Protein AF-A0A3D5K2U9-F1 (afdb_monomer_lite)

Foldseek 3Di:
DLVVQLVVVVVVCVVVVHCQADSQLSSQLSVQLCVVLNDVLLVCLVVVNDDPVSVVVSVLSSVVSSLVRGQQQLVLLVVVQVLLCVVVVDHDDVQLSVLSSVPPDSVLSSVVCCVPPVVVVPDPDDDPPDPVPPSPCPDCCCVSPVVCVVVVVVVVVVVVVPD

Sequence (163 aa):
MIDHLVRTSVLVNKDVGVELLTESEYRCAAGRLIAEFGPEAVHDAFSQVAEPDLFDSVIAGWSEAMLRCGDFRKWAASFLVEEVEATLDVELGPEFFDCLVEELPEDAAHALVDEQVFHTYANPLYDKTLRWVNFGVHVPLNFCAPEIAPVLGALKAAKGSGS

Structure (mmCIF, N/CA/C/O backbone):
data_AF-A0A3D5K2U9-F1
#
_entry.id   AF-A0A3D5K2U9-F1
#
loop_
_atom_site.group_PDB
_atom_site.id
_atom_site.type_symbol
_atom_site.label_atom_id
_atom_site.label_alt_id
_atom_site.label_comp_id
_atom_site.label_asym_id
_atom_site.label_entity_id
_atom_site.label_seq_id
_atom_site.pdbx_PDB_ins_code
_atom_site.Cartn_x
_atom_site.Cartn_y
_atom_site.Cartn_z
_atom_site.occupancy
_atom_site.B_iso_or_equiv
_atom_site.auth_seq_id
_atom_site.auth_comp_id
_atom_site.auth_asym_id
_atom_site.auth_atom_id
_atom_site.pdbx_PDB_model_num
ATOM 1 N N . MET A 1 1 ? 4.620 7.033 -21.660 1.00 78.75 1 MET A N 1
ATOM 2 C CA . MET A 1 1 ? 5.006 5.844 -20.871 1.00 78.75 1 MET A CA 1
ATOM 3 C C . MET A 1 1 ? 4.530 5.957 -19.431 1.00 78.75 1 MET A C 1
ATOM 5 O O . MET A 1 1 ? 3.691 5.154 -19.060 1.00 78.75 1 MET A O 1
ATOM 9 N N . ILE A 1 2 ? 4.963 6.974 -18.672 1.00 80.19 2 ILE A N 1
ATOM 10 C CA . ILE A 1 2 ? 4.481 7.231 -17.298 1.00 80.19 2 ILE A CA 1
ATOM 11 C C . ILE A 1 2 ? 2.950 7.197 -17.215 1.00 80.19 2 ILE A C 1
ATOM 13 O O . ILE A 1 2 ? 2.409 6.395 -16.468 1.00 80.19 2 ILE A O 1
ATOM 17 N N . ASP A 1 3 ? 2.245 7.974 -18.043 1.00 85.25 3 ASP A N 1
ATOM 18 C CA . ASP A 1 3 ? 0.773 8.022 -17.985 1.00 85.25 3 ASP A CA 1
ATOM 19 C C . ASP A 1 3 ? 0.099 6.676 -18.291 1.00 85.25 3 ASP A C 1
ATOM 21 O O . ASP A 1 3 ? -0.993 6.399 -17.802 1.00 85.25 3 ASP A O 1
ATOM 25 N N . HIS A 1 4 ? 0.747 5.816 -19.083 1.00 75.81 4 HIS A N 1
ATOM 26 C CA . HIS A 1 4 ? 0.232 4.480 -19.371 1.00 75.81 4 HIS A CA 1
ATOM 27 C C . HIS A 1 4 ? 0.386 3.543 -18.166 1.00 75.81 4 HIS A C 1
ATOM 29 O O . HIS A 1 4 ? -0.571 2.852 -17.818 1.00 75.81 4 HIS A O 1
ATOM 35 N N . LEU A 1 5 ? 1.548 3.567 -17.502 1.00 71.50 5 LEU A N 1
ATOM 36 C CA . LEU A 1 5 ? 1.783 2.820 -16.262 1.00 71.50 5 LEU A CA 1
ATOM 37 C C . LEU A 1 5 ? 0.821 3.280 -15.168 1.00 71.50 5 LEU A C 1
ATOM 39 O O . LEU A 1 5 ? 0.098 2.466 -14.613 1.00 71.50 5 LEU A O 1
ATOM 43 N N . VAL A 1 6 ? 0.724 4.593 -14.949 1.00 78.12 6 VAL A N 1
ATOM 44 C CA . VAL A 1 6 ? -0.185 5.193 -13.964 1.00 78.12 6 VAL A CA 1
ATOM 45 C C . VAL A 1 6 ? -1.629 4.762 -14.211 1.00 78.12 6 VAL A C 1
ATOM 47 O O . VAL A 1 6 ? -2.297 4.289 -13.296 1.00 78.12 6 VAL A O 1
ATOM 50 N N . ARG A 1 7 ? -2.114 4.867 -15.456 1.00 74.06 7 ARG A N 1
ATOM 51 C CA . ARG A 1 7 ? -3.479 4.454 -15.797 1.00 74.06 7 ARG A CA 1
ATOM 52 C C . ARG A 1 7 ? -3.713 2.969 -15.529 1.00 74.06 7 ARG A C 1
ATOM 54 O O . ARG A 1 7 ? -4.781 2.617 -15.043 1.00 74.06 7 ARG A O 1
ATOM 61 N N . THR A 1 8 ? -2.746 2.118 -15.862 1.00 70.38 8 THR A N 1
ATOM 62 C CA . THR A 1 8 ? -2.850 0.667 -15.654 1.00 70.38 8 THR A CA 1
ATOM 63 C C . THR A 1 8 ? -2.883 0.336 -14.164 1.00 70.38 8 THR A C 1
ATOM 65 O O . THR A 1 8 ? -3.769 -0.390 -13.729 1.00 70.38 8 THR A O 1
ATOM 68 N N . SER A 1 9 ? -2.016 0.947 -13.357 1.00 72.44 9 SER A N 1
ATOM 69 C CA . SER A 1 9 ? -1.993 0.744 -11.904 1.00 72.44 9 SER A CA 1
ATOM 70 C C . SER A 1 9 ? -3.271 1.238 -11.217 1.00 72.44 9 SER A C 1
ATOM 72 O O . SER A 1 9 ? -3.818 0.556 -10.357 1.00 72.44 9 SER A O 1
ATOM 74 N N . VAL A 1 10 ? -3.829 2.374 -11.652 1.00 69.44 10 VAL A N 1
ATOM 75 C CA . VAL A 1 10 ? -5.123 2.868 -11.144 1.00 69.44 10 VAL A CA 1
ATOM 76 C C . VAL A 1 10 ? -6.283 1.935 -11.517 1.00 69.44 10 VAL A C 1
ATOM 78 O O . VAL A 1 10 ? -7.260 1.852 -10.774 1.00 69.44 10 VAL A O 1
ATOM 81 N N . LEU A 1 11 ? -6.214 1.233 -12.653 1.00 66.44 11 LEU A N 1
ATOM 82 C CA . LEU A 1 11 ? -7.207 0.206 -12.990 1.00 66.44 11 LEU A CA 1
ATOM 83 C C . LEU A 1 11 ? -7.093 -1.003 -12.059 1.00 66.44 11 LEU A C 1
ATOM 85 O O . LEU A 1 11 ? -8.121 -1.466 -11.580 1.00 66.44 11 LEU A O 1
ATOM 89 N N . VAL A 1 12 ? -5.871 -1.432 -11.722 1.00 63.53 12 VAL A N 1
ATOM 90 C CA . VAL A 1 12 ? -5.654 -2.516 -10.751 1.00 63.53 12 VAL A CA 1
ATOM 91 C C . VAL A 1 12 ? -6.305 -2.183 -9.410 1.00 63.53 12 VAL A C 1
ATOM 93 O O . VAL A 1 12 ? -7.047 -3.018 -8.910 1.00 63.53 12 VAL A O 1
ATOM 96 N N . ASN A 1 13 ? -6.139 -0.961 -8.882 1.00 64.38 13 ASN A N 1
ATOM 97 C CA . ASN A 1 13 ? -6.831 -0.528 -7.656 1.00 64.38 13 ASN A CA 1
ATOM 98 C C . ASN A 1 13 ? -8.352 -0.731 -7.722 1.00 64.38 13 ASN A C 1
ATOM 100 O O . ASN A 1 13 ? -8.973 -1.175 -6.760 1.00 64.38 13 ASN A O 1
ATOM 104 N N . LYS A 1 14 ? -8.966 -0.398 -8.865 1.00 64.88 14 LYS A N 1
ATOM 105 C CA . LYS A 1 14 ? -10.415 -0.546 -9.058 1.00 64.88 14 LYS A CA 1
ATOM 106 C C . LYS A 1 14 ? -10.835 -2.008 -9.118 1.00 64.88 14 LYS A C 1
ATOM 108 O O . LYS A 1 14 ? -11.871 -2.347 -8.559 1.00 64.88 14 LYS A O 1
ATOM 113 N N . ASP A 1 15 ? -10.039 -2.844 -9.775 1.00 56.97 15 ASP A N 1
ATOM 114 C CA . ASP A 1 15 ? -10.332 -4.266 -9.940 1.00 56.97 15 ASP A CA 1
ATOM 115 C C . ASP A 1 15 ? -10.182 -5.034 -8.620 1.00 56.97 15 ASP A C 1
ATOM 117 O O . ASP A 1 15 ? -10.979 -5.927 -8.337 1.00 56.97 15 ASP A O 1
ATOM 121 N N . VAL A 1 16 ? -9.199 -4.667 -7.788 1.00 58.78 16 VAL A N 1
ATOM 122 C CA . VAL A 1 16 ? -9.000 -5.270 -6.458 1.00 58.78 16 VAL A CA 1
ATOM 123 C C . VAL A 1 16 ? -9.873 -4.635 -5.373 1.00 58.78 16 VAL A C 1
ATOM 125 O O . VAL A 1 16 ? -9.924 -5.153 -4.264 1.00 58.78 16 VAL A O 1
ATOM 128 N N . GLY A 1 17 ? -10.562 -3.530 -5.677 1.00 62.75 17 GLY A N 1
ATOM 129 C CA . GLY A 1 17 ? -11.415 -2.812 -4.726 1.00 62.75 17 GLY A CA 1
ATOM 130 C C . GLY A 1 17 ? -10.653 -2.065 -3.628 1.00 62.75 17 GLY A C 1
ATOM 131 O O . GLY A 1 17 ? -11.265 -1.639 -2.655 1.00 62.75 17 GLY A O 1
ATOM 132 N N . VAL A 1 18 ? -9.339 -1.886 -3.781 1.00 65.31 18 VAL A N 1
ATOM 133 C CA . VAL A 1 18 ? -8.459 -1.280 -2.777 1.00 65.31 18 VAL A CA 1
ATOM 134 C C . VAL A 1 18 ? -7.614 -0.185 -3.427 1.00 65.31 18 VAL A C 1
ATOM 136 O O . VAL A 1 18 ? -6.939 -0.414 -4.430 1.00 65.31 18 VAL A O 1
ATOM 139 N N . GLU A 1 19 ? -7.619 1.017 -2.848 1.00 71.62 19 GLU A N 1
ATOM 140 C CA . GLU A 1 19 ? -6.712 2.100 -3.245 1.00 71.62 19 GLU A CA 1
ATOM 141 C C . GLU A 1 19 ? -5.340 1.881 -2.589 1.00 71.62 19 GLU A C 1
ATOM 143 O O . GLU A 1 19 ? -5.133 2.263 -1.441 1.00 71.62 19 GLU A O 1
ATOM 148 N N . LEU A 1 20 ? -4.406 1.239 -3.304 1.00 72.50 20 LEU A N 1
ATOM 149 C CA . LEU A 1 20 ? -3.020 1.089 -2.840 1.00 72.50 20 LEU A CA 1
ATOM 150 C C . LEU A 1 20 ? -2.291 2.438 -2.852 1.00 72.50 20 LEU A C 1
ATOM 152 O O . LEU A 1 20 ? -1.764 2.864 -1.831 1.00 72.50 20 LEU A O 1
ATOM 156 N N . LEU A 1 21 ? -2.259 3.094 -4.015 1.00 81.62 21 LEU A N 1
ATOM 157 C CA . LEU A 1 21 ? -1.696 4.432 -4.219 1.00 81.62 21 LEU A CA 1
ATOM 158 C C . LEU A 1 21 ? -2.675 5.303 -5.019 1.00 81.62 21 LEU A C 1
ATOM 160 O O . LEU A 1 21 ? -3.412 4.817 -5.882 1.00 81.62 21 LEU A O 1
ATOM 164 N N . THR A 1 22 ? -2.616 6.610 -4.804 1.00 88.75 22 THR A N 1
ATOM 165 C CA . THR A 1 22 ? -3.255 7.626 -5.646 1.00 88.75 22 THR A CA 1
ATOM 166 C C . THR A 1 22 ? -2.557 7.760 -7.004 1.00 88.75 22 THR A C 1
ATOM 168 O O . THR A 1 22 ? -1.417 7.336 -7.209 1.00 88.75 22 THR A O 1
ATOM 171 N N . GLU A 1 23 ? -3.208 8.433 -7.959 1.00 89.56 23 GLU A N 1
ATOM 172 C CA . GLU A 1 23 ? -2.613 8.701 -9.276 1.00 89.56 23 GLU A CA 1
ATOM 173 C C . GLU A 1 23 ? -1.282 9.476 -9.179 1.00 89.56 23 GLU A C 1
ATOM 175 O O . GLU A 1 23 ? -0.330 9.190 -9.909 1.00 89.56 23 GLU A O 1
ATOM 180 N N . SER A 1 24 ? -1.193 10.455 -8.272 1.00 93.62 24 SER A N 1
ATOM 181 C CA . SER A 1 24 ? 0.030 11.233 -8.038 1.00 93.62 24 SER A CA 1
ATOM 182 C C . SER A 1 24 ? 1.175 10.382 -7.503 1.00 93.62 24 SER A C 1
ATOM 184 O O . SER A 1 24 ? 2.317 10.551 -7.936 1.00 93.62 24 SER A O 1
ATOM 186 N N . GLU A 1 25 ? 0.881 9.448 -6.607 1.00 92.88 25 GLU A N 1
ATOM 187 C CA . GLU A 1 25 ? 1.886 8.573 -6.002 1.00 92.88 25 GLU A CA 1
ATOM 188 C C . GLU A 1 25 ? 2.344 7.510 -7.003 1.00 92.88 25 GLU A C 1
ATOM 190 O O . GLU A 1 25 ? 3.544 7.279 -7.143 1.00 92.88 25 GLU A O 1
ATOM 195 N N . TYR A 1 26 ? 1.434 6.966 -7.819 1.00 87.25 26 TYR A N 1
ATOM 196 C CA . TYR A 1 26 ? 1.825 6.130 -8.956 1.00 87.25 26 TYR A CA 1
ATOM 197 C C . TYR A 1 26 ? 2.683 6.880 -9.966 1.00 87.25 26 TYR A C 1
ATOM 199 O O . TYR A 1 26 ? 3.620 6.311 -10.524 1.00 87.25 26 TYR A O 1
ATOM 207 N N . ARG A 1 27 ? 2.397 8.162 -10.211 1.00 94.12 27 ARG A N 1
ATOM 208 C CA . ARG A 1 27 ? 3.220 8.992 -11.097 1.00 94.12 27 ARG A CA 1
ATOM 209 C C . ARG A 1 27 ? 4.618 9.207 -10.509 1.00 94.12 27 ARG A C 1
ATOM 211 O O . ARG A 1 27 ? 5.590 9.132 -11.260 1.00 94.12 27 ARG A O 1
ATOM 218 N N . CYS A 1 28 ? 4.731 9.410 -9.194 1.00 96.19 28 CYS A N 1
ATOM 219 C CA . CYS A 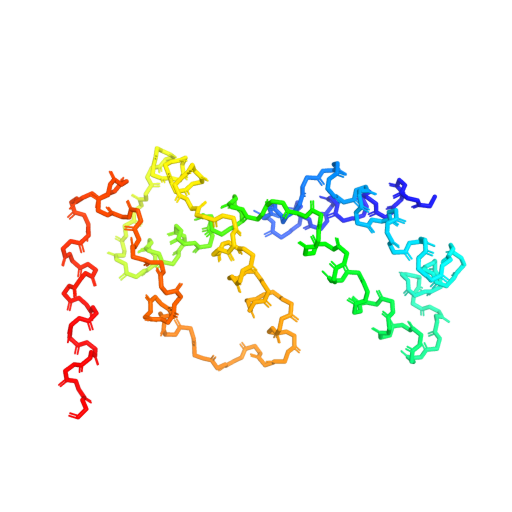1 28 ? 6.012 9.442 -8.477 1.00 96.19 28 CYS A CA 1
ATOM 220 C C . CYS A 1 28 ? 6.775 8.120 -8.644 1.00 96.19 28 CYS A C 1
ATOM 222 O O . CYS A 1 28 ? 7.926 8.134 -9.090 1.00 96.19 28 CYS A O 1
ATOM 224 N N . ALA A 1 29 ? 6.125 6.985 -8.371 1.00 89.44 29 ALA A N 1
ATOM 225 C CA . ALA A 1 29 ? 6.739 5.666 -8.474 1.00 89.44 29 ALA A CA 1
ATOM 226 C C . ALA A 1 29 ? 7.197 5.371 -9.913 1.00 89.44 29 ALA A C 1
ATOM 228 O O . ALA A 1 29 ? 8.329 4.948 -10.136 1.00 89.44 29 ALA A O 1
ATOM 229 N N . ALA A 1 30 ? 6.363 5.678 -10.914 1.00 88.06 30 ALA A N 1
ATOM 230 C CA . ALA A 1 30 ? 6.682 5.435 -12.322 1.00 88.06 30 ALA A CA 1
ATOM 231 C C . ALA A 1 30 ? 7.850 6.308 -12.794 1.00 88.06 30 ALA A C 1
ATOM 233 O O . ALA A 1 30 ? 8.698 5.853 -13.561 1.00 88.06 30 ALA A O 1
ATOM 234 N N . GLY A 1 31 ? 7.921 7.553 -12.312 1.00 95.44 31 GLY A N 1
ATOM 235 C CA . GLY A 1 31 ? 9.055 8.438 -12.557 1.00 95.44 31 GLY A CA 1
ATOM 236 C C . GLY A 1 31 ? 10.362 7.887 -11.986 1.00 95.44 31 GLY A C 1
ATOM 237 O O . GLY A 1 31 ? 11.375 7.902 -12.682 1.00 95.44 31 GLY A O 1
ATOM 238 N N . ARG A 1 32 ? 10.338 7.358 -10.754 1.00 96.56 32 ARG A N 1
ATOM 239 C CA . ARG A 1 32 ? 11.510 6.722 -10.124 1.00 96.56 32 ARG A CA 1
ATOM 240 C C . ARG A 1 32 ? 11.963 5.484 -10.888 1.00 96.56 32 ARG A C 1
ATOM 242 O O . ARG A 1 32 ? 13.137 5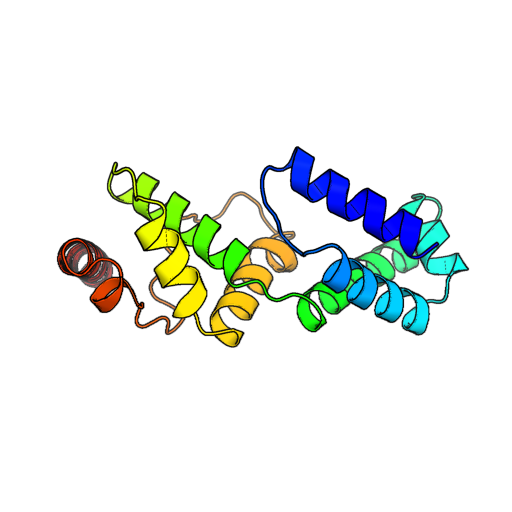.395 -11.228 1.00 96.56 32 ARG A O 1
ATOM 249 N N . LEU A 1 33 ? 11.032 4.594 -11.221 1.00 90.94 33 LEU A N 1
ATOM 250 C CA . LEU A 1 33 ? 11.338 3.354 -11.929 1.00 90.94 33 LEU A CA 1
ATOM 251 C C . LEU A 1 33 ? 11.991 3.618 -13.294 1.00 90.94 33 LEU A C 1
ATOM 253 O O . LEU A 1 33 ? 13.000 3.011 -13.642 1.00 90.94 33 LEU A O 1
ATOM 257 N N . ILE A 1 34 ? 11.450 4.571 -14.060 1.00 94.81 34 ILE A N 1
ATOM 258 C CA . ILE A 1 34 ? 12.012 4.955 -15.363 1.00 94.81 34 ILE A CA 1
ATOM 259 C C . ILE A 1 34 ? 13.371 5.643 -15.210 1.00 94.81 34 ILE A C 1
ATOM 261 O O . ILE A 1 34 ? 14.226 5.475 -16.075 1.00 94.81 34 ILE A O 1
ATOM 265 N N . ALA A 1 35 ? 13.589 6.414 -14.144 1.00 97.12 35 ALA A N 1
ATOM 266 C CA . ALA A 1 35 ? 14.891 7.024 -13.886 1.00 97.12 35 ALA A CA 1
ATOM 267 C C . ALA A 1 35 ? 15.975 5.979 -13.567 1.00 97.12 35 ALA A C 1
ATOM 269 O O . ALA A 1 35 ? 17.139 6.208 -13.885 1.00 97.12 35 ALA A O 1
ATOM 270 N N . GLU A 1 36 ? 15.595 4.854 -12.961 1.00 96.81 36 GLU A N 1
ATOM 271 C CA . GLU A 1 36 ? 16.509 3.774 -12.586 1.00 96.81 36 GLU A CA 1
ATOM 272 C C . GLU A 1 36 ? 16.811 2.818 -13.747 1.00 96.81 36 GLU A C 1
ATOM 274 O O . GLU A 1 36 ? 17.974 2.591 -14.072 1.00 96.81 36 GLU A O 1
ATOM 279 N N . PHE A 1 37 ? 15.776 2.295 -14.408 1.00 93.38 37 PHE A N 1
ATOM 280 C CA . PHE A 1 37 ? 15.925 1.255 -15.435 1.00 93.38 37 PHE A CA 1
ATOM 281 C C . PHE A 1 37 ? 15.926 1.801 -16.867 1.00 93.38 37 PHE A C 1
ATOM 283 O O . PHE A 1 37 ? 16.321 1.110 -17.805 1.00 93.38 37 PHE A O 1
ATOM 290 N N . GLY A 1 38 ? 15.498 3.048 -17.058 1.00 96.12 38 GLY A N 1
ATOM 291 C CA . GLY A 1 38 ? 15.245 3.616 -18.376 1.00 96.12 38 GLY A CA 1
ATOM 292 C C . GLY A 1 38 ? 13.885 3.193 -18.951 1.00 96.12 38 GLY A C 1
ATOM 293 O O . GLY A 1 38 ? 13.300 2.185 -18.554 1.00 96.12 38 GLY A O 1
ATOM 294 N N . PRO A 1 39 ? 13.341 3.967 -19.905 1.00 92.88 39 PRO A N 1
ATOM 295 C CA . PRO A 1 39 ? 11.995 3.736 -20.421 1.00 92.88 39 PRO A CA 1
ATOM 296 C C . PRO A 1 39 ? 11.852 2.401 -21.170 1.00 92.88 39 PRO A C 1
ATOM 298 O O . PRO A 1 39 ? 10.837 1.729 -21.019 1.00 92.88 39 PRO A O 1
ATOM 301 N N . GLU A 1 40 ? 12.847 1.996 -21.962 1.00 94.38 40 GLU A N 1
ATOM 302 C CA . GLU A 1 40 ? 12.772 0.769 -22.774 1.00 94.38 40 GLU A CA 1
ATOM 303 C C . GLU A 1 40 ? 12.701 -0.489 -21.900 1.00 94.38 40 GLU A C 1
ATOM 305 O O . GLU A 1 40 ? 11.768 -1.272 -22.041 1.00 94.38 40 GLU A O 1
ATOM 310 N N . ALA A 1 41 ? 13.589 -0.617 -20.910 1.00 92.31 41 ALA A N 1
ATOM 311 C CA . ALA A 1 41 ? 13.584 -1.745 -19.979 1.00 92.31 41 ALA A CA 1
ATOM 312 C C . ALA A 1 41 ? 12.267 -1.864 -19.194 1.00 92.31 41 ALA A C 1
ATOM 314 O O . ALA A 1 41 ? 11.727 -2.958 -19.035 1.00 92.31 41 ALA A O 1
ATOM 315 N N . VAL A 1 42 ? 11.718 -0.731 -18.735 1.00 83.00 42 VAL A N 1
ATOM 316 C CA . VAL A 1 42 ? 10.418 -0.707 -18.051 1.00 83.00 42 VAL A CA 1
ATOM 317 C C . VAL A 1 42 ? 9.301 -1.143 -18.997 1.00 83.00 42 VAL A C 1
ATOM 319 O O . VAL A 1 42 ? 8.437 -1.929 -18.615 1.00 83.00 42 VAL A O 1
ATOM 322 N N . HIS A 1 43 ? 9.301 -0.662 -20.240 1.00 82.81 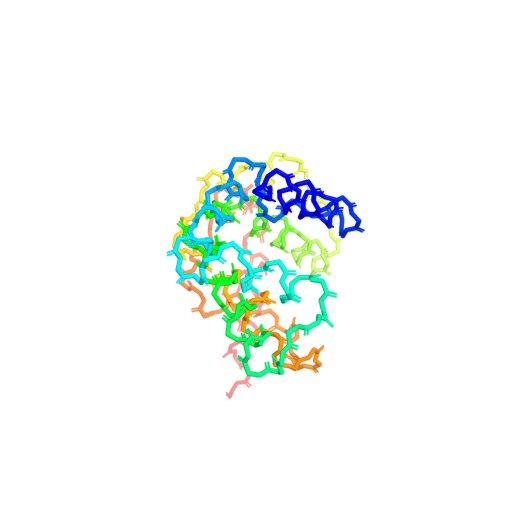43 HIS A N 1
ATOM 323 C CA . HIS A 1 43 ? 8.306 -1.076 -21.223 1.00 82.81 43 HIS A CA 1
ATOM 324 C C . HIS A 1 43 ? 8.363 -2.576 -21.512 1.00 82.81 43 HIS A C 1
ATOM 326 O O . HIS A 1 43 ? 7.312 -3.222 -21.510 1.00 82.81 43 HIS A O 1
ATOM 332 N N . ASP A 1 44 ? 9.559 -3.121 -21.720 1.00 82.25 44 ASP A N 1
ATOM 333 C CA . ASP A 1 44 ? 9.758 -4.531 -22.046 1.00 82.25 44 ASP A CA 1
ATOM 334 C C . ASP A 1 44 ? 9.308 -5.439 -20.896 1.00 82.25 44 ASP A C 1
ATOM 336 O O . ASP A 1 44 ? 8.625 -6.442 -21.125 1.00 82.25 44 ASP A O 1
ATOM 340 N N . ALA A 1 45 ? 9.604 -5.058 -19.650 1.00 75.06 45 ALA A N 1
ATOM 341 C CA . ALA A 1 45 ? 9.165 -5.795 -18.469 1.00 75.06 45 ALA A CA 1
ATOM 342 C C . ALA A 1 45 ? 7.634 -5.794 -18.324 1.00 75.06 45 ALA A C 1
ATOM 344 O O . ALA A 1 45 ? 7.021 -6.857 -18.240 1.00 75.06 45 ALA A O 1
ATOM 345 N N . PHE A 1 46 ? 6.983 -4.626 -18.374 1.00 71.88 46 PHE A N 1
ATOM 346 C CA . PHE A 1 46 ? 5.519 -4.540 -18.239 1.00 71.88 46 PHE A CA 1
ATOM 347 C C . PHE A 1 46 ? 4.759 -5.114 -19.444 1.00 71.88 46 PHE A C 1
ATOM 349 O O . PHE A 1 46 ? 3.599 -5.503 -19.309 1.00 71.88 46 PHE A O 1
ATOM 356 N N . SER A 1 47 ? 5.409 -5.211 -20.605 1.00 75.50 47 SER A N 1
ATOM 357 C CA . SER A 1 47 ? 4.870 -5.893 -21.789 1.00 75.50 47 SER A CA 1
ATOM 358 C C . SER A 1 47 ? 5.162 -7.398 -21.797 1.00 75.50 47 SER A C 1
ATOM 360 O O . SER A 1 47 ? 4.746 -8.077 -22.732 1.00 75.50 47 SER A O 1
ATOM 362 N N . GLN A 1 48 ? 5.840 -7.921 -20.765 1.00 73.88 48 GLN A N 1
ATOM 363 C CA . GLN A 1 48 ? 6.204 -9.336 -20.606 1.00 73.88 48 GLN A CA 1
ATOM 364 C C . GLN A 1 48 ? 7.072 -9.880 -21.755 1.00 73.88 48 GLN A C 1
ATOM 366 O O . GLN A 1 48 ? 6.950 -11.040 -22.145 1.00 73.88 48 GLN A O 1
ATOM 371 N N . VAL A 1 49 ? 7.939 -9.031 -22.313 1.00 83.06 49 VAL A N 1
ATOM 372 C CA . VAL A 1 49 ? 8.900 -9.395 -23.373 1.00 83.06 49 VAL A CA 1
ATOM 373 C C . VAL A 1 49 ? 10.357 -9.293 -22.919 1.00 83.06 49 VAL A C 1
ATOM 375 O O . VAL A 1 49 ? 11.252 -9.677 -23.667 1.00 83.06 49 VAL A O 1
ATOM 378 N N . ALA A 1 50 ? 10.599 -8.785 -21.708 1.00 71.12 50 ALA A N 1
ATOM 379 C CA . ALA A 1 50 ? 11.917 -8.778 -21.088 1.00 71.12 50 ALA A CA 1
ATOM 380 C C . ALA A 1 50 ? 12.393 -10.197 -20.738 1.00 71.12 50 ALA A C 1
ATOM 382 O O . ALA A 1 50 ? 11.597 -11.070 -20.388 1.00 71.12 50 ALA A O 1
ATOM 383 N N . GLU A 1 51 ? 13.712 -10.396 -20.767 1.00 88.50 51 GLU A N 1
ATOM 384 C CA . GLU A 1 51 ? 14.343 -11.583 -20.185 1.00 88.50 51 GLU A CA 1
ATOM 385 C C . GLU A 1 51 ? 14.033 -11.676 -18.674 1.00 88.50 51 GLU A C 1
ATOM 387 O O . GLU A 1 51 ? 13.893 -10.632 -18.025 1.00 88.50 51 GLU A O 1
ATOM 392 N N . PRO A 1 52 ? 13.967 -12.890 -18.090 1.00 77.12 52 PRO A N 1
ATOM 393 C CA . PRO A 1 52 ? 13.527 -13.095 -16.706 1.00 77.12 52 PRO A CA 1
ATOM 394 C C . PRO A 1 52 ? 14.256 -12.227 -15.673 1.00 77.12 52 PRO A C 1
ATOM 396 O O . PRO A 1 52 ? 13.610 -11.565 -14.869 1.00 77.12 52 PRO A O 1
ATOM 399 N N . ASP A 1 53 ? 15.587 -12.143 -15.751 1.00 84.62 53 ASP A N 1
ATOM 400 C CA . ASP A 1 53 ? 16.390 -11.363 -14.798 1.00 84.62 53 ASP A CA 1
ATOM 401 C C . ASP A 1 53 ? 16.048 -9.863 -14.834 1.00 84.62 53 ASP A C 1
ATOM 403 O O . ASP A 1 53 ? 16.032 -9.183 -13.801 1.00 84.62 53 ASP A O 1
ATOM 407 N N . LEU A 1 54 ? 15.762 -9.331 -16.029 1.00 79.88 54 LEU A N 1
ATOM 408 C CA . LEU A 1 54 ? 15.368 -7.934 -16.196 1.00 79.88 54 LEU A CA 1
ATOM 409 C C . LEU A 1 54 ? 13.943 -7.710 -15.691 1.00 79.88 54 LEU A C 1
ATOM 411 O O . LEU A 1 54 ? 13.691 -6.717 -15.011 1.00 79.88 54 LEU A O 1
ATOM 415 N N . PHE A 1 55 ? 13.031 -8.630 -16.005 1.00 73.44 55 PHE A N 1
ATOM 416 C CA . PHE A 1 55 ? 11.665 -8.590 -15.501 1.00 73.44 55 PHE A CA 1
ATOM 417 C C . PHE A 1 55 ? 11.652 -8.550 -13.967 1.00 73.44 55 PHE A C 1
ATOM 419 O O . PHE A 1 55 ? 11.107 -7.607 -13.395 1.00 73.44 55 PHE A O 1
ATOM 426 N N . ASP A 1 56 ? 12.328 -9.491 -13.307 1.00 75.62 56 ASP A N 1
ATOM 427 C CA . ASP A 1 56 ? 12.376 -9.581 -11.844 1.00 75.62 56 ASP A CA 1
ATOM 428 C C . ASP A 1 56 ? 12.965 -8.311 -11.213 1.00 75.62 56 ASP A C 1
ATOM 430 O O . ASP A 1 56 ? 12.420 -7.781 -10.242 1.00 75.62 56 ASP A O 1
ATOM 434 N N . SER A 1 57 ? 14.032 -7.767 -11.807 1.00 79.00 57 SER A N 1
ATOM 435 C CA . SER A 1 57 ? 14.660 -6.527 -11.334 1.00 79.00 57 SER A CA 1
ATOM 436 C C . SER A 1 57 ? 13.721 -5.322 -11.444 1.00 79.00 57 SER A C 1
ATOM 438 O O . SER A 1 57 ? 13.613 -4.536 -10.502 1.00 79.00 57 SER A O 1
ATOM 440 N N . VAL A 1 58 ? 13.005 -5.181 -12.564 1.00 73.25 58 VAL A N 1
ATOM 441 C CA . VAL A 1 58 ? 12.050 -4.080 -12.770 1.00 73.25 58 VAL A CA 1
ATOM 442 C C . VAL A 1 58 ? 10.844 -4.212 -11.838 1.00 73.25 58 VAL A C 1
ATOM 444 O O . VAL A 1 58 ? 10.376 -3.204 -11.310 1.00 73.25 58 VAL A O 1
ATOM 447 N N . ILE A 1 59 ? 10.345 -5.427 -11.591 1.00 78.75 59 ILE A N 1
ATOM 448 C CA . ILE A 1 59 ? 9.239 -5.653 -10.649 1.00 78.75 59 ILE A CA 1
ATOM 449 C C . ILE A 1 59 ? 9.669 -5.354 -9.207 1.00 78.75 59 ILE A C 1
ATOM 451 O O . ILE A 1 59 ? 8.925 -4.694 -8.479 1.00 78.75 59 ILE A O 1
ATOM 455 N N . ALA A 1 60 ? 10.875 -5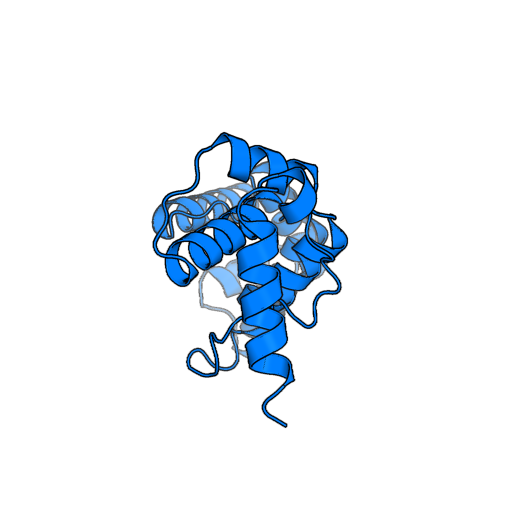.756 -8.798 1.00 77.06 60 ALA A N 1
ATOM 456 C CA . ALA A 1 60 ? 11.419 -5.400 -7.487 1.00 77.06 60 ALA A CA 1
ATOM 457 C C . ALA A 1 60 ? 11.576 -3.876 -7.331 1.00 77.06 60 ALA A C 1
ATOM 459 O O . ALA A 1 60 ? 11.113 -3.302 -6.344 1.00 77.06 60 ALA A O 1
ATOM 460 N N . GLY A 1 61 ? 12.139 -3.209 -8.344 1.00 79.44 61 GLY A N 1
ATOM 461 C CA . GLY A 1 61 ? 12.251 -1.750 -8.376 1.00 79.44 61 GLY A CA 1
ATOM 462 C C . GLY A 1 61 ? 10.891 -1.047 -8.360 1.00 79.44 61 GLY A C 1
ATOM 463 O O . GLY A 1 61 ? 10.748 0.018 -7.761 1.00 79.44 61 GLY A O 1
ATOM 464 N N . TRP A 1 62 ? 9.858 -1.641 -8.966 1.00 82.00 62 TRP A N 1
ATOM 465 C CA . TRP A 1 62 ? 8.499 -1.099 -8.933 1.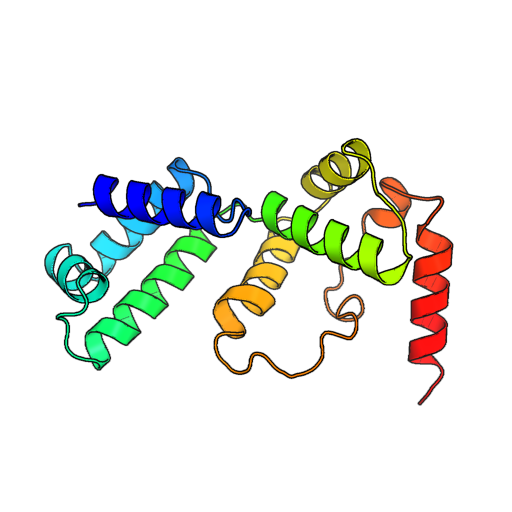00 82.00 62 TRP A CA 1
ATOM 466 C C . TRP A 1 62 ? 7.917 -1.124 -7.518 1.00 82.00 62 TRP A C 1
ATOM 468 O O . TRP A 1 62 ? 7.383 -0.110 -7.064 1.00 82.00 62 TRP A O 1
ATOM 478 N N . SER A 1 63 ? 8.079 -2.238 -6.802 1.00 78.19 63 SER A N 1
ATOM 479 C CA . SER A 1 63 ? 7.689 -2.364 -5.392 1.00 78.19 63 SER A CA 1
ATOM 480 C C . SER A 1 63 ? 8.399 -1.334 -4.512 1.00 78.19 63 SER A C 1
ATOM 482 O O . SER A 1 63 ? 7.747 -0.606 -3.764 1.00 78.19 63 SER A O 1
ATOM 484 N N . GLU A 1 64 ? 9.718 -1.185 -4.661 1.00 84.38 64 GLU A N 1
ATOM 485 C CA . GLU A 1 64 ? 10.489 -0.188 -3.909 1.00 84.38 64 GLU A CA 1
ATOM 486 C C . GLU A 1 64 ? 10.061 1.251 -4.243 1.00 84.38 64 GLU A C 1
ATOM 488 O O . GLU A 1 64 ? 9.924 2.100 -3.357 1.00 84.38 64 GLU A O 1
ATOM 493 N N . ALA A 1 65 ? 9.816 1.546 -5.521 1.00 86.81 65 ALA A N 1
ATOM 494 C CA . ALA A 1 65 ? 9.364 2.860 -5.956 1.00 86.81 65 ALA A CA 1
ATOM 495 C C . ALA A 1 65 ? 7.981 3.208 -5.389 1.00 86.81 65 ALA A C 1
ATOM 497 O O . ALA A 1 65 ? 7.764 4.360 -5.007 1.00 86.81 65 ALA A O 1
ATOM 498 N N . MET A 1 66 ? 7.068 2.235 -5.306 1.00 84.31 66 MET A N 1
ATOM 499 C CA . MET A 1 66 ? 5.772 2.409 -4.650 1.00 84.31 66 MET A CA 1
ATOM 500 C C . MET A 1 66 ? 5.938 2.663 -3.153 1.00 84.31 66 MET A C 1
ATOM 502 O O . MET A 1 66 ? 5.382 3.641 -2.662 1.00 84.31 66 MET A O 1
ATOM 506 N N . LEU A 1 67 ? 6.757 1.872 -2.451 1.00 85.38 67 LEU A N 1
ATOM 507 C CA . LEU A 1 67 ? 7.036 2.069 -1.022 1.00 85.38 67 LEU A CA 1
ATOM 508 C C . LEU A 1 67 ? 7.585 3.469 -0.718 1.00 85.38 67 LEU A C 1
ATOM 510 O O . LEU A 1 67 ? 7.175 4.117 0.237 1.00 85.38 67 LEU A O 1
ATOM 514 N N . ARG A 1 68 ? 8.474 3.984 -1.572 1.00 90.06 68 ARG A N 1
ATOM 515 C CA . ARG A 1 68 ? 9.072 5.321 -1.413 1.00 90.06 68 ARG A CA 1
ATOM 516 C C . ARG A 1 68 ? 8.139 6.485 -1.763 1.00 90.06 68 ARG A C 1
ATOM 518 O O . ARG A 1 68 ? 8.494 7.628 -1.473 1.00 90.06 68 ARG A O 1
ATOM 525 N N . CYS A 1 69 ? 7.047 6.237 -2.479 1.00 92.06 69 CYS A N 1
ATOM 526 C CA . CYS A 1 69 ? 6.167 7.286 -3.003 1.00 92.06 69 CYS A CA 1
ATOM 527 C C . CYS A 1 69 ? 4.753 7.253 -2.421 1.00 92.06 69 CYS A C 1
ATOM 529 O O . CYS A 1 69 ? 4.055 8.249 -2.580 1.00 92.06 69 CYS A O 1
ATOM 531 N N . GLY A 1 70 ? 4.318 6.137 -1.838 1.00 89.75 70 GLY A N 1
ATOM 532 C CA . GLY A 1 70 ? 2.955 5.951 -1.354 1.00 89.75 70 GLY A CA 1
ATOM 533 C C . GLY A 1 70 ? 2.777 6.349 0.106 1.00 89.75 70 GLY A C 1
ATOM 534 O O . GLY A 1 70 ? 3.570 5.969 0.968 1.00 89.75 70 GLY A O 1
ATOM 535 N N . ASP A 1 71 ? 1.692 7.059 0.391 1.00 90.38 71 ASP A N 1
ATOM 536 C CA . ASP A 1 71 ? 1.092 7.118 1.715 1.00 90.38 71 ASP A CA 1
ATOM 537 C C . ASP A 1 71 ? 0.093 5.970 1.862 1.00 90.38 71 ASP A C 1
ATOM 539 O O . ASP A 1 71 ? -1.030 5.994 1.354 1.00 90.38 71 ASP A O 1
ATOM 543 N N . PHE A 1 72 ? 0.511 4.939 2.584 1.00 86.06 72 PHE A N 1
ATOM 544 C CA . PHE A 1 72 ? -0.285 3.732 2.728 1.00 86.06 72 PHE A CA 1
ATOM 545 C C . PHE A 1 72 ? -1.230 3.748 3.927 1.00 86.06 72 PHE A C 1
ATOM 547 O O . PHE A 1 72 ? -1.836 2.720 4.224 1.00 86.06 72 PHE A O 1
ATOM 554 N N . ARG A 1 73 ? -1.390 4.871 4.639 1.00 86.50 73 ARG A N 1
ATOM 555 C CA . ARG A 1 73 ? -2.260 4.917 5.828 1.00 86.50 73 ARG A CA 1
ATOM 556 C C . ARG A 1 73 ? -3.700 4.540 5.509 1.00 86.50 73 ARG A C 1
ATOM 558 O O . ARG A 1 73 ? -4.310 3.812 6.280 1.00 86.50 73 ARG A O 1
ATOM 565 N N . LYS A 1 74 ? -4.214 4.945 4.342 1.00 86.25 74 LYS A N 1
ATOM 566 C CA . LYS A 1 74 ? -5.544 4.530 3.865 1.00 86.25 74 LYS A CA 1
ATOM 567 C C . LYS A 1 74 ? -5.643 3.029 3.641 1.00 86.25 74 LYS A C 1
ATOM 569 O O . LYS A 1 74 ? -6.565 2.401 4.145 1.00 86.25 74 LYS A O 1
ATOM 574 N N . TRP A 1 75 ? -4.681 2.462 2.918 1.00 85.25 75 TRP A N 1
ATOM 575 C CA . TRP A 1 75 ? -4.627 1.024 2.678 1.00 85.25 75 TRP A CA 1
ATOM 576 C C . TRP A 1 75 ? -4.531 0.246 3.998 1.00 85.25 75 TRP A C 1
ATOM 578 O O . TRP A 1 75 ? -5.290 -0.692 4.230 1.00 85.25 75 TRP A O 1
ATOM 588 N N . ALA A 1 76 ? -3.640 0.678 4.892 1.00 83.00 76 ALA A N 1
ATOM 589 C CA . ALA A 1 76 ? -3.422 0.057 6.191 1.00 83.00 76 ALA A CA 1
ATOM 590 C C . ALA A 1 76 ? -4.674 0.151 7.070 1.00 83.00 76 ALA A C 1
ATOM 592 O O . ALA A 1 76 ? -5.035 -0.827 7.718 1.00 83.00 76 ALA A O 1
ATOM 593 N N . ALA A 1 77 ? -5.372 1.289 7.054 1.00 83.19 77 ALA A N 1
ATOM 594 C CA . ALA A 1 77 ? -6.648 1.449 7.737 1.00 83.19 77 ALA A CA 1
ATOM 595 C C . ALA A 1 77 ? -7.712 0.499 7.173 1.00 83.19 77 ALA A C 1
ATOM 597 O O . ALA A 1 77 ? -8.357 -0.186 7.959 1.00 83.19 77 ALA A O 1
ATOM 598 N N . SER A 1 78 ? -7.860 0.390 5.846 1.00 83.12 78 SER A N 1
ATOM 599 C CA . SER A 1 78 ? -8.803 -0.552 5.218 1.00 83.12 78 SER A CA 1
ATOM 600 C C . SER A 1 78 ? -8.527 -1.991 5.645 1.00 83.12 78 SER A C 1
ATOM 602 O O . SER A 1 78 ? -9.433 -2.677 6.105 1.00 83.12 78 SER A O 1
ATOM 604 N N . PHE A 1 79 ? -7.263 -2.416 5.575 1.00 80.81 79 PHE A N 1
ATOM 605 C CA . PHE A 1 79 ? -6.848 -3.748 6.011 1.00 80.81 79 PHE A CA 1
ATOM 606 C C . PHE A 1 79 ? -7.169 -3.991 7.493 1.00 80.81 79 PHE A C 1
ATOM 608 O O . PHE A 1 79 ? -7.695 -5.039 7.858 1.00 80.81 79 PHE A O 1
ATOM 615 N N . LEU A 1 80 ? -6.880 -3.018 8.364 1.00 77.75 80 LEU A N 1
ATOM 616 C CA . LEU A 1 80 ? -7.154 -3.144 9.796 1.00 77.75 80 LEU A CA 1
ATOM 617 C C . LEU A 1 80 ? -8.655 -3.162 10.104 1.00 77.75 80 LEU A C 1
ATOM 619 O O . LEU A 1 80 ? -9.054 -3.900 11.000 1.00 77.75 80 LEU A O 1
ATOM 623 N N . VAL A 1 81 ? -9.478 -2.392 9.387 1.00 81.31 81 VAL A N 1
ATOM 624 C CA . VAL A 1 81 ? -10.944 -2.431 9.519 1.00 81.31 81 VAL A CA 1
ATOM 625 C C . VAL A 1 81 ? -11.459 -3.828 9.196 1.00 81.31 81 VAL A C 1
ATOM 627 O O . VAL A 1 81 ? -12.083 -4.437 10.062 1.00 81.31 81 VAL A O 1
ATOM 630 N N . GLU A 1 82 ? -11.119 -4.367 8.022 1.00 81.19 82 GLU A N 1
ATOM 631 C CA . GLU A 1 82 ? -11.555 -5.705 7.600 1.00 81.19 82 GLU A CA 1
ATOM 632 C C . GLU A 1 82 ? -11.147 -6.785 8.614 1.00 81.19 82 GLU A C 1
ATOM 634 O O . GLU A 1 82 ? -11.949 -7.645 8.983 1.00 81.19 82 GLU A O 1
ATOM 639 N N . GLU A 1 83 ? -9.913 -6.723 9.122 1.00 74.75 83 GLU A N 1
ATOM 640 C CA . GLU A 1 83 ? -9.418 -7.675 10.118 1.00 74.75 83 GLU A CA 1
ATOM 641 C C . GLU A 1 83 ? -10.156 -7.563 11.464 1.00 74.75 83 GLU A C 1
ATOM 643 O O . GLU A 1 83 ? -10.430 -8.588 12.099 1.00 74.75 83 GLU A O 1
ATOM 648 N N . VAL A 1 84 ? -10.494 -6.352 11.926 1.00 71.75 84 VAL A N 1
ATOM 649 C CA . VAL A 1 84 ? -11.252 -6.158 13.178 1.00 71.75 84 VAL A CA 1
ATOM 650 C C . VAL A 1 84 ? -12.693 -6.626 13.018 1.00 71.75 84 VAL A C 1
ATOM 652 O O . VAL A 1 84 ? -13.173 -7.373 13.873 1.00 71.75 84 VAL A O 1
ATOM 655 N N . GLU A 1 85 ? -13.361 -6.223 11.938 1.00 79.00 85 GLU A N 1
ATOM 656 C CA . GLU A 1 85 ? -14.732 -6.629 11.620 1.00 79.00 85 GLU A CA 1
ATOM 657 C C . GLU A 1 85 ? -14.849 -8.152 11.565 1.00 79.00 85 GLU A C 1
ATOM 659 O O . GLU A 1 85 ? -15.687 -8.734 12.252 1.00 79.00 85 GLU A O 1
ATOM 664 N N . ALA A 1 86 ? -13.937 -8.818 10.850 1.00 75.06 86 ALA A N 1
ATOM 665 C CA . ALA A 1 86 ? -13.913 -10.273 10.748 1.00 75.06 86 ALA A CA 1
ATOM 666 C C . ALA A 1 86 ? -13.620 -10.967 12.088 1.00 75.06 86 ALA A C 1
ATOM 668 O O . ALA A 1 86 ? -14.170 -12.030 12.376 1.00 75.06 86 ALA A O 1
ATOM 669 N N . THR A 1 87 ? -12.742 -10.393 12.915 1.00 71.69 87 THR A N 1
ATOM 670 C CA . THR A 1 87 ? -12.351 -10.994 14.201 1.00 71.69 87 THR A CA 1
ATOM 671 C C . THR A 1 87 ? -13.456 -10.896 15.243 1.00 71.69 87 THR A C 1
ATOM 673 O O . THR A 1 87 ? -13.615 -11.798 16.068 1.00 71.69 87 THR A O 1
ATOM 676 N N . LEU A 1 88 ? -14.175 -9.778 15.250 1.00 72.81 88 LEU A N 1
ATOM 677 C CA . LEU A 1 88 ? -15.172 -9.470 16.269 1.00 72.81 88 LEU A CA 1
ATOM 678 C C . LEU A 1 88 ? -16.608 -9.709 15.802 1.00 72.81 88 LEU A C 1
ATOM 680 O O . LEU A 1 88 ? -17.504 -9.647 16.640 1.00 72.81 88 LEU A O 1
ATOM 684 N N . ASP A 1 89 ? -16.807 -10.004 14.516 1.00 78.94 89 ASP A N 1
ATOM 685 C CA . ASP A 1 89 ? -18.119 -10.130 13.873 1.00 78.94 89 ASP A CA 1
ATOM 686 C C . ASP A 1 89 ? -18.958 -8.854 14.069 1.00 78.94 89 ASP A C 1
ATOM 688 O O . ASP A 1 89 ? -20.084 -8.873 14.571 1.00 78.94 89 ASP A O 1
ATOM 692 N N . VAL A 1 90 ? -18.352 -7.708 13.741 1.00 79.56 90 VAL A N 1
ATOM 693 C CA . VAL A 1 90 ? -18.954 -6.368 13.846 1.00 79.56 90 VAL A CA 1
ATOM 694 C C . VAL A 1 90 ? -18.826 -5.616 12.528 1.00 79.56 90 VAL A C 1
ATOM 696 O O . VAL A 1 90 ? -17.960 -5.935 11.724 1.00 79.56 90 VAL A O 1
ATOM 699 N N . GLU A 1 91 ? -19.647 -4.585 12.343 1.00 85.50 91 GLU A N 1
ATOM 700 C CA . GLU A 1 91 ? -19.484 -3.595 11.273 1.00 85.50 91 GLU A CA 1
ATOM 701 C C . GLU A 1 91 ? -18.990 -2.279 11.886 1.00 85.50 91 GLU A C 1
ATOM 703 O O . GLU A 1 91 ? -19.582 -1.764 12.843 1.00 85.50 91 GLU A O 1
ATOM 708 N N . LEU A 1 92 ? -17.896 -1.739 11.357 1.00 81.19 92 LEU A N 1
ATOM 709 C CA . LEU A 1 92 ? -17.278 -0.498 11.800 1.00 81.19 92 LEU A CA 1
ATOM 710 C C . LEU A 1 92 ? -17.679 0.640 10.863 1.00 81.19 92 LEU A C 1
ATOM 712 O O . LEU A 1 92 ? -17.661 0.536 9.639 1.00 81.19 92 LEU A O 1
ATOM 716 N N . GLY A 1 93 ? -18.074 1.762 11.460 1.00 84.62 93 GLY A N 1
ATOM 717 C CA . GLY A 1 93 ? -18.509 2.930 10.705 1.00 84.62 93 GLY A CA 1
ATOM 718 C C . GLY A 1 93 ? -17.354 3.669 10.014 1.00 84.62 93 GLY A C 1
ATOM 719 O O . GLY A 1 93 ? -16.191 3.514 10.393 1.00 84.62 93 GLY A O 1
ATOM 720 N N . PRO A 1 94 ? -17.666 4.565 9.061 1.00 87.50 94 PRO A N 1
ATOM 721 C CA . PRO A 1 94 ? -16.662 5.382 8.373 1.00 87.50 94 PRO A CA 1
ATOM 722 C C . PRO A 1 94 ? -15.854 6.279 9.325 1.00 87.50 94 PRO A C 1
ATOM 724 O O . PRO A 1 94 ? -14.679 6.515 9.080 1.00 87.50 94 PRO A O 1
ATOM 727 N N . GLU A 1 95 ? -16.437 6.711 10.449 1.00 86.56 95 GLU A N 1
ATOM 728 C CA . GLU A 1 95 ? -15.740 7.511 11.472 1.00 86.56 95 GLU A CA 1
ATOM 729 C C . GLU A 1 95 ? -14.541 6.767 12.081 1.00 86.56 95 GLU A C 1
ATOM 731 O O . GLU A 1 95 ? -13.512 7.370 12.386 1.00 86.56 95 GLU A O 1
ATOM 736 N N . PHE A 1 96 ? -14.652 5.442 12.225 1.00 81.31 96 PHE A N 1
ATOM 737 C CA . PHE A 1 96 ? -13.563 4.611 12.724 1.00 81.31 96 PHE A CA 1
ATOM 738 C C . PHE A 1 96 ? -12.424 4.512 11.705 1.00 81.31 96 PHE A C 1
ATOM 740 O O . PHE A 1 96 ? -11.254 4.639 12.068 1.00 81.31 96 PHE A O 1
ATOM 747 N N . PHE A 1 97 ? -12.769 4.326 10.428 1.00 86.12 97 PHE A N 1
ATOM 748 C CA . PHE A 1 97 ? -11.802 4.328 9.334 1.00 86.12 97 PHE A CA 1
ATOM 749 C C . PHE A 1 97 ? -11.056 5.665 9.250 1.00 86.12 97 PHE A C 1
ATOM 751 O O . PHE A 1 97 ? -9.826 5.668 9.235 1.00 86.12 97 PHE A O 1
ATOM 758 N N . ASP A 1 98 ? -11.776 6.790 9.260 1.00 86.88 98 ASP A N 1
ATOM 759 C CA . ASP A 1 98 ? -11.175 8.125 9.177 1.00 86.88 98 ASP A CA 1
ATOM 760 C C . ASP A 1 98 ? -10.211 8.373 10.349 1.00 86.88 98 ASP A C 1
ATOM 762 O O . ASP A 1 98 ? -9.073 8.791 10.137 1.00 86.88 98 ASP A O 1
ATOM 766 N N . CYS A 1 99 ? -10.613 8.007 11.572 1.00 81.50 99 CYS A N 1
ATOM 767 C CA . CYS A 1 99 ? -9.745 8.104 12.746 1.00 81.50 99 CYS A CA 1
ATOM 768 C C . CYS A 1 99 ? -8.487 7.229 12.621 1.00 81.50 99 CYS A C 1
ATOM 770 O O . CYS A 1 99 ? -7.390 7.671 12.961 1.00 81.50 99 CYS A O 1
ATOM 772 N N . LEU A 1 100 ? -8.606 6.001 12.099 1.00 80.62 100 LEU A N 1
ATOM 773 C CA . LEU A 1 100 ? -7.437 5.155 11.849 1.00 80.62 100 LEU A CA 1
ATOM 774 C C . LEU A 1 100 ? -6.481 5.793 10.839 1.00 80.62 100 LEU A C 1
ATOM 776 O O . LEU A 1 100 ? -5.277 5.777 11.071 1.00 80.62 100 LEU A O 1
ATOM 780 N N . VAL A 1 101 ? -6.981 6.359 9.741 1.00 84.81 101 VAL A N 1
ATOM 781 C CA . VAL A 1 101 ? -6.129 7.017 8.737 1.00 84.81 101 VAL A CA 1
ATOM 782 C C . VAL A 1 101 ? -5.362 8.196 9.339 1.00 84.81 101 VAL A C 1
ATOM 784 O O . VAL A 1 101 ? -4.184 8.377 9.025 1.00 84.81 101 VAL A O 1
ATOM 787 N N . GLU A 1 102 ? -6.009 8.986 10.198 1.00 83.81 102 GLU A N 1
ATOM 788 C CA . GLU A 1 102 ? -5.393 10.143 10.855 1.00 83.81 102 GLU A CA 1
ATOM 789 C C . GLU A 1 102 ? -4.328 9.740 11.879 1.00 83.81 102 GLU A C 1
ATOM 791 O O . GLU A 1 102 ? -3.245 10.329 11.912 1.00 83.81 102 GLU A O 1
ATOM 796 N N . GLU A 1 103 ? -4.614 8.720 12.686 1.00 78.38 103 GLU A N 1
ATOM 797 C CA . GLU A 1 103 ? -3.784 8.347 13.832 1.00 78.38 103 GLU A CA 1
ATOM 798 C C . GLU A 1 103 ? -2.725 7.284 13.512 1.00 78.38 103 GLU A C 1
ATOM 800 O O . GLU A 1 103 ? -1.808 7.070 14.310 1.00 78.38 103 GLU A O 1
ATOM 805 N N . LEU A 1 104 ? -2.820 6.595 12.370 1.00 76.94 104 LEU A N 1
ATOM 806 C CA . LEU A 1 104 ? -1.801 5.639 11.944 1.00 76.94 104 LEU A CA 1
ATOM 807 C C . LEU A 1 104 ? -0.485 6.367 11.633 1.00 76.94 104 LEU A C 1
ATOM 809 O O . LEU A 1 104 ? -0.441 7.205 10.727 1.00 76.94 104 LEU A O 1
ATOM 813 N N . PRO A 1 105 ? 0.619 6.013 12.316 1.00 78.81 105 PRO A N 1
ATOM 814 C CA . PRO A 1 105 ? 1.937 6.493 11.935 1.00 78.81 105 PRO A CA 1
ATOM 815 C C . PRO A 1 105 ? 2.298 6.016 10.522 1.00 78.81 105 PRO A C 1
ATOM 817 O O . PRO A 1 105 ? 2.050 4.863 10.161 1.00 78.81 105 PRO A O 1
ATOM 820 N N . GLU A 1 106 ? 2.893 6.899 9.720 1.00 83.69 106 GLU A N 1
ATOM 821 C CA . GLU A 1 106 ? 3.274 6.598 8.332 1.00 83.69 106 GLU A CA 1
ATOM 822 C C . GLU A 1 106 ? 4.261 5.422 8.249 1.00 83.69 106 GLU A C 1
ATOM 824 O O . GLU A 1 106 ? 4.100 4.537 7.412 1.00 83.69 106 GLU A O 1
ATOM 829 N N . ASP A 1 107 ? 5.227 5.354 9.168 1.00 79.69 107 ASP A N 1
ATOM 830 C CA . ASP A 1 107 ? 6.209 4.270 9.269 1.00 79.69 107 ASP A CA 1
ATOM 831 C C . ASP A 1 107 ? 5.564 2.919 9.612 1.00 79.69 107 ASP A C 1
ATOM 833 O O . ASP A 1 107 ? 5.950 1.886 9.063 1.00 79.69 107 ASP A O 1
ATOM 837 N N . ALA A 1 108 ? 4.541 2.919 10.468 1.00 76.12 108 ALA A N 1
ATOM 838 C CA . ALA A 1 108 ? 3.771 1.720 10.780 1.00 76.12 108 ALA A CA 1
ATOM 839 C C . ALA A 1 108 ? 2.929 1.246 9.584 1.00 76.12 108 ALA A C 1
ATOM 841 O O . ALA A 1 108 ? 2.879 0.046 9.308 1.00 76.12 108 ALA A O 1
ATOM 842 N N . ALA A 1 109 ? 2.297 2.172 8.856 1.00 81.50 109 ALA A N 1
ATOM 843 C CA . ALA A 1 109 ? 1.557 1.849 7.637 1.00 81.50 109 ALA A CA 1
ATOM 844 C C . ALA A 1 109 ? 2.491 1.291 6.552 1.00 81.50 109 ALA A C 1
ATOM 846 O O . ALA A 1 109 ? 2.179 0.269 5.943 1.00 81.50 109 ALA A O 1
ATOM 847 N N . HIS A 1 110 ? 3.662 1.907 6.366 1.00 81.94 110 HIS A N 1
ATOM 848 C CA . HIS A 1 110 ? 4.714 1.429 5.463 1.00 81.94 110 HIS A CA 1
ATOM 849 C C . HIS A 1 110 ? 5.153 0.008 5.804 1.00 81.94 110 HIS A C 1
ATOM 851 O O . HIS A 1 110 ? 5.144 -0.854 4.929 1.00 81.94 110 HIS A O 1
ATOM 857 N N . ALA A 1 111 ? 5.481 -0.258 7.071 1.00 78.44 111 ALA A N 1
ATOM 858 C CA . ALA A 1 111 ? 5.915 -1.581 7.509 1.00 78.44 111 ALA A CA 1
ATOM 859 C C . ALA A 1 111 ? 4.836 -2.654 7.287 1.00 78.44 111 ALA A C 1
ATOM 861 O O . ALA A 1 111 ? 5.154 -3.781 6.908 1.00 78.44 111 ALA A O 1
ATOM 862 N N . LEU A 1 112 ? 3.560 -2.309 7.493 1.00 76.00 112 LEU A N 1
ATOM 863 C CA . LEU A 1 112 ? 2.452 -3.233 7.266 1.00 76.00 112 LEU A CA 1
ATOM 864 C C . LEU A 1 112 ? 2.302 -3.588 5.781 1.00 76.00 112 LEU A C 1
ATOM 866 O O . LEU A 1 112 ? 2.136 -4.760 5.454 1.00 76.00 112 LEU A O 1
ATOM 870 N N . VAL A 1 113 ? 2.376 -2.607 4.880 1.00 77.94 113 VAL A N 1
ATOM 871 C CA . VAL A 1 113 ? 2.237 -2.854 3.431 1.00 77.94 113 VAL A CA 1
ATOM 872 C C . VAL A 1 113 ? 3.427 -3.625 2.895 1.00 77.94 113 VAL A C 1
ATOM 874 O O . VAL A 1 113 ? 3.250 -4.565 2.121 1.00 77.94 113 VAL A O 1
ATOM 877 N N . ASP A 1 114 ? 4.632 -3.242 3.313 1.00 77.00 114 ASP A N 1
ATOM 878 C CA . ASP A 1 114 ? 5.853 -3.944 2.943 1.00 77.00 114 ASP A CA 1
ATOM 879 C C . ASP A 1 114 ? 5.738 -5.422 3.309 1.00 77.00 114 ASP A C 1
ATOM 881 O O . ASP A 1 114 ? 5.904 -6.295 2.463 1.00 77.00 114 ASP A O 1
ATOM 885 N N . GLU A 1 115 ? 5.297 -5.721 4.528 1.00 72.31 115 GLU A N 1
ATOM 886 C CA . GLU A 1 115 ? 5.093 -7.093 4.966 1.00 72.31 115 GLU A CA 1
ATOM 887 C C . GLU A 1 115 ? 3.983 -7.823 4.185 1.00 72.31 115 GLU A C 1
ATOM 889 O O . GLU A 1 115 ? 4.204 -8.916 3.656 1.00 72.31 115 GLU A O 1
ATOM 894 N N . GLN A 1 116 ? 2.783 -7.245 4.114 1.00 70.88 116 GLN A N 1
ATOM 895 C CA . GLN A 1 116 ? 1.576 -7.934 3.641 1.00 70.88 116 GLN A CA 1
ATOM 896 C C . GLN A 1 116 ? 1.447 -7.983 2.115 1.00 70.88 116 GLN A C 1
ATOM 898 O O . GLN A 1 116 ? 0.828 -8.902 1.583 1.00 70.88 116 GLN A O 1
ATOM 903 N N . VAL A 1 117 ? 2.026 -7.019 1.400 1.00 67.12 117 VAL A N 1
ATOM 904 C CA . VAL A 1 117 ? 1.886 -6.888 -0.058 1.00 67.12 117 VAL A CA 1
ATOM 905 C C . VAL A 1 117 ? 3.199 -7.205 -0.763 1.00 67.12 117 VAL A C 1
ATOM 907 O O . VAL A 1 117 ? 3.210 -8.006 -1.697 1.00 67.12 117 VAL A O 1
ATOM 910 N N . PHE A 1 118 ? 4.312 -6.618 -0.317 1.00 63.97 118 PHE A N 1
ATOM 911 C CA . PHE A 1 118 ? 5.575 -6.679 -1.061 1.00 63.97 118 PHE A CA 1
ATOM 912 C C . PHE A 1 118 ? 6.473 -7.855 -0.653 1.00 63.97 118 PHE A C 1
ATOM 914 O O . PHE A 1 118 ? 7.082 -8.484 -1.517 1.00 63.97 118 PHE A O 1
ATOM 921 N N . HIS A 1 119 ? 6.473 -8.250 0.619 1.00 63.56 119 HIS A N 1
ATOM 922 C CA . HIS A 1 119 ? 7.167 -9.440 1.115 1.00 63.56 119 HIS A CA 1
ATOM 923 C C . HIS A 1 119 ? 6.356 -10.735 0.924 1.00 63.56 119 HIS A C 1
ATOM 925 O O . HIS A 1 119 ? 6.940 -11.800 0.710 1.00 63.56 119 HIS A O 1
ATOM 931 N N . THR A 1 120 ? 5.019 -10.676 0.960 1.00 49.59 120 THR A N 1
ATOM 932 C CA . THR A 1 120 ? 4.141 -11.869 0.900 1.00 49.59 120 THR A CA 1
ATOM 933 C C . THR A 1 120 ? 3.981 -12.466 -0.514 1.00 49.59 120 THR A C 1
ATOM 935 O O . THR A 1 120 ? 3.383 -13.531 -0.676 1.00 49.59 120 THR A O 1
ATOM 938 N N . TYR A 1 121 ? 4.641 -11.916 -1.544 1.00 41.50 121 TYR A N 1
ATOM 939 C CA . TYR A 1 121 ? 4.868 -12.670 -2.793 1.00 41.50 121 TYR A CA 1
ATOM 940 C C . TYR A 1 121 ? 5.716 -13.949 -2.586 1.00 41.50 121 TYR A C 1
ATOM 942 O O . TYR A 1 121 ? 5.795 -14.788 -3.483 1.00 41.50 121 TYR A O 1
ATOM 950 N N . ALA A 1 122 ? 6.251 -14.177 -1.377 1.00 29.84 122 ALA A N 1
ATOM 951 C CA . ALA A 1 122 ? 6.613 -15.496 -0.869 1.00 29.84 122 ALA A CA 1
ATOM 952 C C . ALA A 1 122 ? 5.576 -16.011 0.162 1.00 29.84 122 ALA A C 1
ATOM 954 O O . ALA A 1 122 ? 5.694 -15.739 1.353 1.00 29.84 122 ALA A O 1
ATOM 955 N N . ASN A 1 123 ? 4.642 -16.859 -0.297 1.00 27.27 123 ASN A N 1
ATOM 956 C CA . ASN A 1 123 ? 3.797 -17.791 0.485 1.00 27.27 123 ASN A CA 1
ATOM 957 C C . ASN A 1 123 ? 2.380 -17.309 0.923 1.00 27.27 123 ASN A C 1
ATOM 959 O O . ASN A 1 123 ? 2.191 -16.870 2.057 1.00 27.27 123 ASN A O 1
ATOM 963 N N . PRO A 1 124 ? 1.335 -17.530 0.093 1.00 27.20 124 PRO A N 1
ATOM 964 C CA . PRO A 1 124 ? -0.054 -17.121 0.361 1.00 27.20 124 PRO A CA 1
ATOM 965 C C . PRO A 1 124 ? -0.829 -17.952 1.408 1.00 27.20 124 PRO A C 1
ATOM 967 O O . PRO A 1 124 ? -2.048 -17.814 1.503 1.00 27.20 124 PRO A O 1
ATOM 970 N N . LEU A 1 125 ? -0.193 -18.869 2.148 1.00 24.53 125 LEU A N 1
ATOM 971 C CA . LEU A 1 125 ? -0.918 -19.885 2.934 1.00 24.53 125 LEU A CA 1
ATOM 972 C C . LEU A 1 125 ? -0.453 -20.081 4.381 1.00 24.53 125 LEU A C 1
ATOM 974 O O . LEU A 1 125 ? -0.893 -21.032 5.025 1.00 24.53 125 LEU A O 1
ATOM 978 N N . TYR A 1 126 ? 0.366 -19.186 4.934 1.00 26.16 126 TYR A N 1
ATOM 979 C CA . TYR A 1 126 ? 0.762 -19.290 6.337 1.00 26.16 126 TYR A CA 1
ATOM 980 C C . TYR A 1 126 ? 0.343 -18.070 7.159 1.00 26.16 126 TYR A C 1
ATOM 982 O O . TYR A 1 126 ? 0.961 -17.012 7.130 1.00 26.16 126 TYR A O 1
ATOM 990 N N . ASP A 1 127 ? -0.690 -18.320 7.964 1.00 30.55 127 ASP A N 1
ATOM 991 C CA . ASP A 1 127 ? -0.913 -17.708 9.270 1.00 30.55 127 ASP A CA 1
ATOM 992 C C . ASP A 1 127 ? -1.463 -16.267 9.268 1.00 30.55 127 ASP A C 1
ATOM 994 O O . ASP A 1 127 ? -0.836 -15.321 9.744 1.00 30.55 127 ASP A O 1
ATOM 998 N N . LYS A 1 128 ? -2.726 -16.126 8.830 1.00 32.84 128 LYS A N 1
ATOM 999 C CA . LYS A 1 128 ? -3.594 -14.946 9.064 1.00 32.84 128 LYS A CA 1
ATOM 1000 C C . LYS A 1 128 ? -3.949 -14.729 10.546 1.00 32.84 128 LYS A C 1
ATOM 1002 O O . LYS A 1 128 ? -4.884 -14.012 10.884 1.00 32.84 128 LYS A O 1
ATOM 1007 N N . THR A 1 129 ? -3.235 -15.366 11.469 1.00 31.27 129 THR A N 1
ATOM 1008 C CA . THR A 1 129 ? -3.544 -15.310 12.893 1.00 31.27 129 THR A CA 1
ATOM 1009 C C . THR A 1 129 ? -2.982 -14.030 13.499 1.00 31.27 129 THR A C 1
ATOM 1011 O O . THR A 1 129 ? -2.023 -14.075 14.267 1.00 31.27 129 THR A O 1
ATOM 1014 N N . LEU A 1 130 ? -3.624 -12.895 13.212 1.00 35.94 130 LEU A N 1
ATOM 1015 C CA . LEU A 1 130 ? -3.547 -11.657 13.990 1.00 35.94 130 LEU A CA 1
ATOM 1016 C C . LEU A 1 130 ? -2.098 -11.243 14.346 1.00 35.94 130 LEU A C 1
ATOM 1018 O O . LEU A 1 130 ? -1.657 -11.422 15.487 1.00 35.94 130 LEU A O 1
ATOM 1022 N N . ARG A 1 131 ? -1.372 -10.621 13.402 1.00 38.06 131 ARG A N 1
ATOM 1023 C CA . ARG A 1 131 ? -0.046 -9.991 13.633 1.00 38.06 131 ARG A CA 1
ATOM 1024 C C . ARG A 1 131 ? -0.103 -8.670 14.426 1.00 38.06 131 ARG A C 1
ATOM 1026 O O . ARG A 1 131 ? 0.878 -7.938 14.493 1.00 38.06 131 ARG A O 1
ATOM 1033 N N . TRP A 1 132 ? -1.197 -8.413 15.145 1.00 36.88 132 TRP A N 1
ATOM 1034 C CA . TRP A 1 132 ? -1.388 -7.277 16.064 1.00 36.88 132 TRP A CA 1
ATOM 1035 C C . TRP A 1 132 ? -0.325 -7.167 17.176 1.00 36.88 132 TRP A C 1
ATOM 1037 O O . TRP A 1 132 ? -0.274 -6.184 17.912 1.00 36.88 132 TRP A O 1
ATOM 1047 N N . VAL A 1 133 ? 0.499 -8.201 17.366 1.00 32.38 133 VAL A N 1
ATOM 1048 C CA . VAL A 1 133 ? 1.404 -8.332 18.514 1.00 32.38 133 VAL A CA 1
ATOM 1049 C C . VAL A 1 133 ? 2.815 -7.796 18.235 1.00 32.38 133 VAL A C 1
ATOM 1051 O O . VAL A 1 133 ? 3.463 -7.375 19.189 1.00 32.38 133 VAL A O 1
ATOM 1054 N N . ASN A 1 134 ? 3.264 -7.720 16.975 1.00 33.50 134 ASN A N 1
ATOM 1055 C CA . ASN A 1 134 ? 4.664 -7.385 16.659 1.00 33.50 134 ASN A CA 1
ATOM 1056 C C . ASN A 1 134 ? 4.900 -5.989 16.077 1.00 33.50 134 ASN A C 1
ATOM 1058 O O . ASN A 1 134 ? 6.043 -5.545 16.068 1.00 33.50 134 ASN A O 1
ATOM 1062 N N . PHE A 1 135 ? 3.865 -5.272 15.641 1.00 33.56 135 PHE A N 1
ATOM 1063 C CA . PHE A 1 135 ? 4.078 -3.996 14.952 1.00 33.56 135 PHE A CA 1
ATOM 1064 C C . PHE A 1 135 ? 4.325 -2.792 15.860 1.00 33.56 135 PHE A C 1
ATOM 1066 O O . PHE A 1 135 ? 4.496 -1.691 15.354 1.00 33.56 135 PHE A O 1
ATOM 1073 N N . GLY A 1 136 ? 4.303 -2.932 17.191 1.00 29.03 136 GLY A N 1
ATOM 1074 C CA . GLY A 1 136 ? 4.459 -1.767 18.076 1.00 29.03 136 GLY A CA 1
ATOM 1075 C C . GLY A 1 136 ? 3.391 -0.680 17.868 1.00 29.03 136 GLY A C 1
ATOM 1076 O O . GLY A 1 136 ? 3.455 0.363 18.513 1.00 29.03 136 GLY A O 1
ATOM 1077 N N . VAL A 1 137 ? 2.380 -0.946 17.028 1.00 35.59 137 VAL A N 1
ATOM 1078 C CA . VAL A 1 137 ? 1.133 -0.203 16.910 1.00 35.59 137 VAL A CA 1
ATOM 1079 C C . VAL A 1 137 ? 0.402 -0.458 18.221 1.00 35.59 137 VAL A C 1
ATOM 1081 O O . VAL A 1 137 ? -0.403 -1.373 18.374 1.00 35.59 137 VAL A O 1
ATOM 1084 N N . HIS A 1 138 ? 0.781 0.301 19.244 1.00 35.00 138 HIS A N 1
ATOM 1085 C CA . HIS A 1 138 ? 0.034 0.481 20.478 1.00 35.00 138 HIS A CA 1
ATOM 1086 C C . HIS A 1 138 ? -1.235 1.258 20.122 1.00 35.00 138 HIS A C 1
ATOM 1088 O O . HIS A 1 138 ? -1.339 2.452 20.364 1.00 35.00 138 HIS A O 1
ATOM 1094 N N . VAL A 1 139 ? -2.129 0.545 19.441 1.00 41.94 139 VAL A N 1
ATOM 1095 C CA . VAL A 1 139 ? -3.097 1.039 18.468 1.00 41.94 139 VAL A CA 1
ATOM 1096 C C . VAL A 1 139 ? -3.866 2.284 18.927 1.00 41.94 139 VAL A C 1
ATOM 1098 O O . VAL A 1 139 ? -4.342 2.310 20.069 1.00 41.94 139 VAL A O 1
ATOM 1101 N N . PRO A 1 140 ? -4.136 3.226 17.999 1.00 44.03 140 PRO A N 1
ATOM 1102 C CA . PRO A 1 140 ? -5.169 4.247 18.140 1.00 44.03 140 PRO A CA 1
ATOM 1103 C C . PRO A 1 140 ? -6.552 3.700 18.498 1.00 44.03 140 PRO A C 1
ATOM 1105 O O . PRO A 1 140 ? -7.439 4.487 18.744 1.00 44.03 140 PRO A O 1
ATOM 1108 N N . LEU A 1 141 ? -6.783 2.384 18.579 1.00 43.69 141 LEU A N 1
ATOM 1109 C CA . LEU A 1 141 ? -8.049 1.783 19.021 1.00 43.69 141 LEU A CA 1
ATOM 1110 C C . LEU A 1 141 ? -8.523 2.309 20.378 1.00 43.69 141 LEU A C 1
ATOM 1112 O O . LEU A 1 141 ? -9.715 2.511 20.556 1.00 43.69 141 LEU A O 1
ATOM 1116 N N . ASN A 1 142 ? -7.615 2.584 21.321 1.00 43.31 142 ASN A N 1
ATOM 1117 C CA . ASN A 1 142 ? -7.993 3.226 22.589 1.00 43.31 142 ASN A CA 1
ATOM 1118 C C . ASN A 1 142 ? -8.585 4.637 22.393 1.00 43.31 142 ASN A C 1
ATOM 1120 O O . ASN A 1 142 ? -9.214 5.161 23.308 1.00 43.31 142 ASN A O 1
ATOM 1124 N N . PHE A 1 143 ? -8.338 5.253 21.237 1.00 51.53 143 PHE A N 1
ATOM 1125 C CA . PHE A 1 143 ? -8.762 6.594 20.851 1.00 51.53 143 PHE A CA 1
ATOM 1126 C C . PHE A 1 143 ? -9.929 6.567 19.845 1.00 51.53 143 PHE A C 1
ATOM 1128 O O . PHE A 1 143 ? -10.928 7.241 20.062 1.00 51.53 143 PHE A O 1
ATOM 1135 N N . CYS A 1 144 ? -9.837 5.736 18.804 1.00 53.75 144 CYS A N 1
ATOM 1136 C CA . CYS A 1 144 ? -10.790 5.608 17.703 1.00 53.75 144 CYS A CA 1
ATOM 1137 C C . CYS A 1 144 ? -11.972 4.670 17.990 1.00 53.75 144 CYS A C 1
ATOM 1139 O O . CYS A 1 144 ? -13.024 4.844 17.389 1.00 53.75 144 CYS A O 1
ATOM 1141 N N . ALA A 1 145 ? -11.814 3.674 18.871 1.00 56.97 145 ALA A N 1
ATOM 1142 C CA . ALA A 1 145 ? -12.886 2.763 19.301 1.00 56.97 145 ALA A CA 1
ATOM 1143 C C . ALA A 1 145 ? -12.652 2.278 20.750 1.00 56.97 145 ALA A C 1
ATOM 1145 O O . ALA A 1 145 ? -12.386 1.087 20.988 1.00 56.97 145 ALA A O 1
ATOM 1146 N N . PRO A 1 146 ? -12.692 3.192 21.742 1.00 6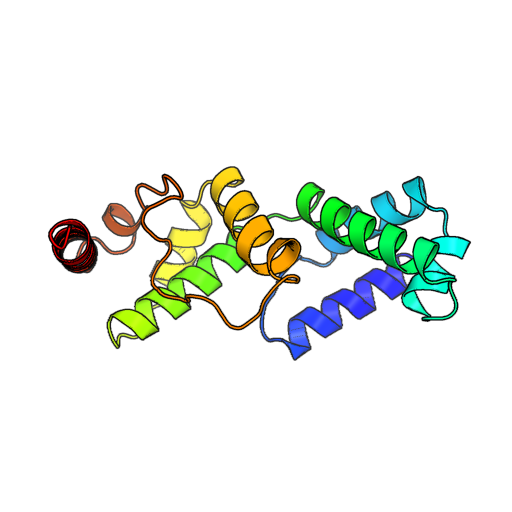0.88 146 PRO A N 1
ATOM 1147 C CA . PRO A 1 146 ? -12.393 2.878 23.141 1.00 60.88 146 PRO A CA 1
ATOM 1148 C C . PRO A 1 146 ? -13.292 1.781 23.725 1.00 60.88 146 PRO A C 1
ATOM 1150 O O . PRO A 1 146 ? -12.890 1.082 24.653 1.00 60.88 146 PRO A O 1
ATOM 1153 N N . GLU A 1 147 ? -14.496 1.600 23.191 1.00 60.84 147 GLU A N 1
ATOM 1154 C CA . GLU A 1 147 ? -15.445 0.557 23.576 1.00 60.84 147 GLU A CA 1
ATOM 1155 C C . GLU A 1 147 ? -15.020 -0.854 23.139 1.00 60.84 147 GLU A C 1
ATOM 1157 O O . GLU A 1 147 ? -15.334 -1.827 23.828 1.00 60.84 147 GLU A O 1
ATOM 1162 N N . ILE A 1 148 ? -14.255 -0.977 22.050 1.00 60.81 148 ILE A N 1
ATOM 1163 C CA . ILE A 1 148 ? -13.790 -2.262 21.504 1.00 60.81 148 ILE A CA 1
ATOM 1164 C C . ILE A 1 148 ? -12.385 -2.615 22.018 1.00 60.81 148 ILE A C 1
ATOM 1166 O O . ILE A 1 148 ? -12.036 -3.792 22.169 1.00 60.81 148 ILE A O 1
ATOM 1170 N N . ALA A 1 149 ? -11.576 -1.610 22.357 1.00 59.84 149 ALA A N 1
ATOM 1171 C CA . ALA A 1 149 ? -10.193 -1.799 22.790 1.00 59.84 149 ALA A CA 1
ATOM 1172 C C . ALA A 1 149 ? -10.001 -2.783 23.976 1.00 59.84 149 ALA A C 1
ATOM 1174 O O . ALA A 1 149 ? -9.075 -3.602 23.915 1.00 59.84 149 ALA A O 1
ATOM 1175 N N . PRO A 1 150 ? -10.864 -2.814 25.018 1.00 57.91 150 PRO A N 1
ATOM 1176 C CA . PRO A 1 150 ? -10.760 -3.795 26.100 1.00 57.91 150 PRO A CA 1
ATOM 1177 C C . PRO A 1 150 ? -10.964 -5.245 25.638 1.00 57.91 150 PRO A C 1
ATOM 1179 O O . PRO A 1 150 ? -10.299 -6.148 26.148 1.00 57.91 150 PRO A O 1
ATOM 1182 N N . VAL A 1 151 ? -11.849 -5.475 24.661 1.00 60.91 151 VAL A N 1
ATOM 1183 C CA . VAL A 1 151 ? -12.136 -6.809 24.102 1.00 60.91 151 VAL A CA 1
ATOM 1184 C C . VAL A 1 151 ? -10.921 -7.326 23.334 1.00 60.91 151 VAL A C 1
ATOM 1186 O O . VAL A 1 151 ? -10.470 -8.450 23.560 1.00 60.91 151 VAL A O 1
ATOM 1189 N N . LEU A 1 152 ? -10.318 -6.475 22.503 1.00 56.94 152 LEU A N 1
ATOM 1190 C CA . LEU A 1 152 ? -9.094 -6.799 21.766 1.00 56.94 152 LEU A CA 1
ATOM 1191 C C . LEU A 1 152 ? -7.900 -7.030 22.706 1.00 56.94 152 LEU A C 1
ATOM 1193 O O . LEU A 1 152 ? -7.125 -7.972 22.518 1.00 56.94 152 LEU A O 1
ATOM 1197 N N . GLY A 1 153 ? -7.782 -6.230 23.770 1.00 56.50 153 GLY A N 1
ATOM 1198 C CA . GLY A 1 153 ? -6.787 -6.434 24.824 1.00 56.50 153 GLY A CA 1
ATOM 1199 C C . GLY A 1 153 ? -6.933 -7.788 25.529 1.00 56.50 153 GLY A C 1
ATOM 1200 O O . GLY A 1 153 ? -5.936 -8.478 25.757 1.00 56.50 153 GLY A O 1
ATOM 1201 N N . ALA A 1 154 ? -8.168 -8.207 25.818 1.00 58.69 154 ALA A N 1
ATOM 1202 C CA . ALA A 1 154 ? -8.456 -9.507 26.419 1.00 58.69 154 ALA A CA 1
ATOM 1203 C C . ALA A 1 154 ? -8.122 -10.677 25.476 1.00 58.69 154 ALA A C 1
ATOM 1205 O O . ALA A 1 154 ? -7.500 -11.648 25.911 1.00 58.69 154 ALA A O 1
ATOM 1206 N N . LEU A 1 155 ? -8.449 -10.567 24.182 1.00 55.84 155 LEU A N 1
ATOM 1207 C CA . LEU A 1 155 ? -8.076 -11.560 23.164 1.00 55.84 155 LEU A CA 1
ATOM 1208 C C . LEU A 1 155 ? -6.549 -11.714 23.055 1.00 55.84 155 LEU A C 1
ATOM 1210 O O . LEU A 1 155 ? -6.034 -12.835 23.007 1.00 55.84 155 LEU A O 1
ATOM 1214 N N . LYS A 1 156 ? -5.802 -10.602 23.103 1.00 53.22 156 LYS A N 1
ATOM 1215 C CA . LYS A 1 156 ? -4.330 -10.614 23.123 1.00 53.22 156 LYS A CA 1
ATOM 1216 C C . LYS A 1 156 ? -3.779 -11.324 24.362 1.00 53.22 156 LYS A C 1
ATOM 1218 O O . LYS A 1 156 ? -2.877 -12.155 24.242 1.00 53.22 156 LYS A O 1
ATOM 1223 N N . ALA A 1 157 ? -4.322 -11.026 25.542 1.00 55.97 157 ALA A N 1
ATOM 1224 C CA . ALA A 1 157 ? -3.898 -11.645 26.797 1.00 55.97 157 ALA A CA 1
ATOM 1225 C C . ALA A 1 157 ? -4.191 -13.155 26.831 1.00 55.97 157 ALA A C 1
ATOM 1227 O O . ALA A 1 157 ? -3.349 -13.932 27.284 1.00 55.97 157 ALA A O 1
ATOM 1228 N N . ALA A 1 158 ? -5.339 -13.582 26.300 1.00 56.81 158 ALA A N 1
ATOM 1229 C CA . ALA A 1 158 ? -5.711 -14.992 26.187 1.00 56.81 158 ALA A CA 1
ATOM 1230 C C . ALA A 1 158 ? -4.768 -15.781 25.257 1.00 56.81 158 ALA A C 1
ATOM 1232 O O . ALA A 1 158 ? -4.461 -16.938 25.527 1.00 56.81 158 ALA A O 1
ATOM 1233 N N . LYS A 1 159 ? -4.251 -15.150 24.195 1.00 52.47 159 LYS A N 1
ATOM 1234 C CA . LYS A 1 159 ? -3.294 -15.775 23.267 1.00 52.47 159 LYS A CA 1
ATOM 1235 C C . LYS A 1 159 ? -1.865 -15.829 23.832 1.00 52.47 159 LYS A C 1
ATOM 1237 O O . LYS A 1 159 ? -1.158 -16.804 23.607 1.00 52.47 159 LYS A O 1
ATOM 1242 N N . GLY A 1 160 ? -1.444 -14.812 24.589 1.00 47.25 160 GLY A N 1
ATOM 1243 C CA . GLY A 1 160 ? -0.113 -14.752 25.218 1.00 47.25 160 GLY A CA 1
ATOM 1244 C C . GLY A 1 160 ? 0.055 -15.597 26.489 1.00 47.25 160 GLY A C 1
ATOM 1245 O O . GLY A 1 160 ? 1.176 -15.791 26.944 1.00 47.25 160 GLY A O 1
ATOM 1246 N N . SER A 1 161 ? -1.036 -16.107 27.065 1.00 44.66 161 SER A N 1
ATOM 1247 C CA . SER A 1 161 ? -1.031 -16.955 28.270 1.00 44.66 161 SER A CA 1
ATOM 1248 C C . SER A 1 161 ? -1.023 -18.462 27.970 1.00 44.66 161 SER A C 1
ATOM 1250 O O . SER A 1 161 ? -1.080 -19.270 28.894 1.00 44.66 161 SER A O 1
ATOM 1252 N N . GLY A 1 162 ? -0.923 -18.843 26.692 1.00 43.28 162 GLY A N 1
ATOM 1253 C CA . GLY A 1 162 ? -0.844 -20.231 26.226 1.00 43.28 162 GLY A CA 1
ATOM 1254 C C . GLY A 1 162 ? 0.568 -20.719 25.875 1.00 43.28 162 GLY A C 1
ATOM 1255 O O . GLY A 1 162 ? 0.694 -21.509 24.943 1.00 43.28 162 GLY A O 1
ATOM 1256 N N . SER A 1 163 ? 1.616 -20.225 26.550 1.00 39.28 163 SER A N 1
ATOM 1257 C CA . SER A 1 163 ? 2.992 -20.761 26.458 1.00 39.28 163 SER A CA 1
ATOM 1258 C C . SER A 1 163 ? 3.345 -21.599 27.679 1.00 39.28 163 SER A C 1
ATOM 1260 O O . SER A 1 163 ? 3.085 -21.116 28.803 1.00 39.28 163 SER A O 1
#

Secondary structure (DSSP, 8-state):
-HHHHHHHHHHHHHHHT--SS-HHHHHHHHHHHHHHH-HHHHHHHHTT-S-HHHHHHHHHHHHHHHHHH---HHHHHHHHHHHHHHHHT----HHHHHHHHHHS-HHHHHHHHIIIIIITTS-TTS--S--TTTS----THHHH-TTTHHHHHHHHHHHHT--

pLDDT: mean 70.76, std 18.77, range [24.53, 97.12]

Radius of gyration: 18.4 Å; chains: 1; bounding box: 36×32×52 Å